Protein AF-A0A957NP83-F1 (afdb_monomer)

pLDDT: mean 87.43, std 12.98, range [46.09, 96.56]

Mean predicted aligned error: 5.18 Å

Foldseek 3Di:
DDPPDLPAAAPLCPPPDPVSVVCRSPPDRDDDPD

Structure (mmCIF, N/CA/C/O backbone):
data_AF-A0A957NP83-F1
#
_entry.id   AF-A0A957NP83-F1
#
loop_
_atom_site.group_PDB
_atom_site.id
_atom_site.type_symbol
_atom_site.label_atom_id
_atom_site.label_alt_id
_atom_site.label_comp_id
_atom_site.label_asym_id
_atom_site.label_entity_id
_atom_site.label_seq_id
_atom_site.pdbx_PDB_ins_code
_atom_site.Cartn_x
_atom_site.Cartn_y
_atom_site.Cartn_z
_atom_site.occupancy
_atom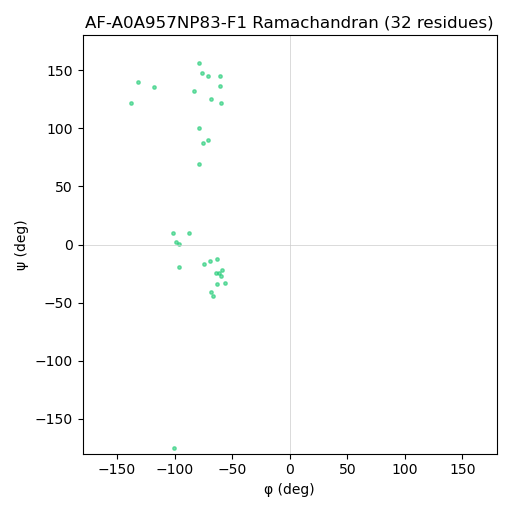_site.B_iso_or_equiv
_atom_site.auth_seq_id
_atom_site.auth_comp_id
_atom_site.auth_asym_id
_atom_site.auth_atom_id
_atom_site.pdbx_PDB_model_num
ATOM 1 N N . MET A 1 1 ? 25.498 8.855 -4.454 1.00 46.09 1 MET A N 1
ATOM 2 C CA . MET A 1 1 ? 24.279 8.999 -3.631 1.00 46.09 1 MET A CA 1
ATOM 3 C C . MET A 1 1 ? 23.129 8.439 -4.448 1.00 46.09 1 MET A C 1
ATOM 5 O O . MET A 1 1 ? 22.681 9.097 -5.377 1.00 46.09 1 MET A O 1
ATOM 9 N N . SER A 1 2 ? 22.758 7.183 -4.221 1.00 50.50 2 SER A N 1
ATOM 10 C CA . SER A 1 2 ? 21.697 6.518 -4.983 1.00 50.50 2 SER A CA 1
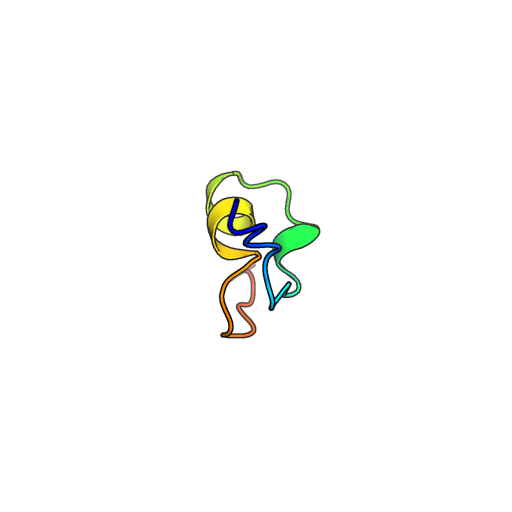ATOM 11 C C . SER A 1 2 ? 20.349 6.987 -4.436 1.00 50.50 2 SER A C 1
ATOM 13 O O . SER A 1 2 ? 19.933 6.539 -3.372 1.00 50.50 2 SER A O 1
ATOM 15 N N . ASN A 1 3 ? 19.696 7.931 -5.116 1.00 63.66 3 ASN A N 1
ATOM 16 C CA . ASN A 1 3 ? 18.304 8.279 -4.832 1.00 63.66 3 ASN A CA 1
ATOM 17 C C . ASN A 1 3 ? 17.418 7.121 -5.300 1.00 63.66 3 ASN A C 1
ATOM 19 O O . ASN A 1 3 ? 16.994 7.076 -6.453 1.00 63.66 3 ASN A O 1
ATOM 23 N N . SER A 1 4 ? 17.170 6.163 -4.413 1.00 70.75 4 SER A N 1
ATOM 24 C CA . SER A 1 4 ? 16.226 5.071 -4.647 1.00 70.75 4 SER A CA 1
ATOM 25 C C . SER A 1 4 ? 14.802 5.574 -4.418 1.00 70.75 4 SER A C 1
ATOM 27 O O . SER A 1 4 ? 14.162 5.218 -3.432 1.00 70.75 4 SER A O 1
ATOM 29 N N . SER A 1 5 ? 14.308 6.447 -5.297 1.00 72.50 5 SER A N 1
ATOM 30 C CA . SER A 1 5 ? 12.872 6.728 -5.336 1.00 72.50 5 SER A CA 1
ATOM 31 C C . SER A 1 5 ? 12.133 5.423 -5.659 1.00 72.50 5 SER A C 1
ATOM 33 O O . SER A 1 5 ? 12.590 4.686 -6.541 1.00 72.50 5 SER A O 1
ATOM 35 N N . PRO A 1 6 ? 11.023 5.103 -4.969 1.00 73.94 6 PRO A N 1
ATOM 36 C CA . PRO A 1 6 ? 10.262 3.900 -5.268 1.00 73.94 6 PRO A CA 1
ATOM 37 C C . PRO A 1 6 ? 9.777 3.960 -6.717 1.00 73.94 6 PRO A C 1
ATOM 39 O O . PRO A 1 6 ? 9.109 4.905 -7.130 1.00 73.94 6 PRO A O 1
ATOM 42 N N . THR A 1 7 ? 10.164 2.959 -7.505 1.00 82.06 7 THR A N 1
ATOM 43 C CA . THR A 1 7 ? 9.815 2.859 -8.930 1.00 82.06 7 THR A CA 1
ATOM 44 C C . THR A 1 7 ? 8.360 2.462 -9.145 1.00 82.06 7 THR A C 1
ATOM 46 O O . THR A 1 7 ? 7.829 2.647 -10.236 1.00 82.06 7 THR A O 1
ATOM 49 N N . HIS A 1 8 ? 7.718 1.933 -8.104 1.00 89.69 8 HIS A N 1
ATOM 50 C CA . HIS A 1 8 ? 6.347 1.459 -8.129 1.00 89.69 8 HI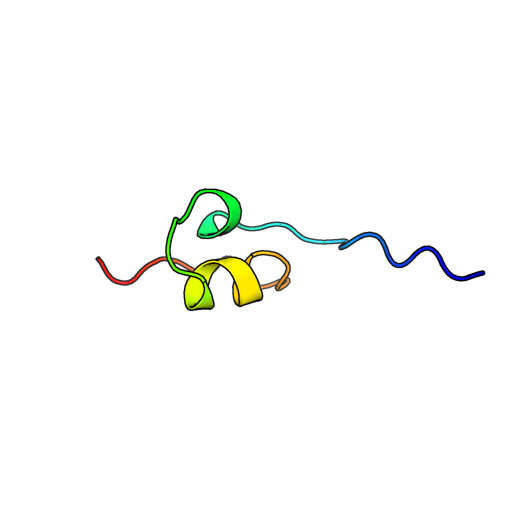S A CA 1
ATOM 51 C C . HIS A 1 8 ? 5.599 2.015 -6.923 1.00 89.69 8 HIS A C 1
ATOM 53 O O . HIS A 1 8 ? 6.135 2.065 -5.816 1.00 89.69 8 HIS A O 1
ATOM 59 N N . THR A 1 9 ? 4.355 2.413 -7.159 1.00 94.56 9 THR A N 1
ATOM 60 C CA . THR A 1 9 ? 3.386 2.746 -6.119 1.00 94.56 9 THR A CA 1
ATOM 61 C C . THR A 1 9 ? 2.055 2.144 -6.542 1.00 94.56 9 THR A C 1
ATOM 63 O O . THR A 1 9 ? 1.565 2.441 -7.631 1.00 94.56 9 THR A O 1
ATOM 66 N N . ASN A 1 10 ? 1.496 1.274 -5.711 1.00 94.56 10 ASN A N 1
ATOM 67 C CA . ASN A 1 10 ? 0.205 0.636 -5.934 1.00 94.56 10 ASN A CA 1
ATOM 68 C C . ASN A 1 10 ? -0.897 1.329 -5.114 1.00 94.56 10 ASN A C 1
ATOM 70 O O . ASN A 1 10 ? -0.680 2.352 -4.460 1.00 94.56 10 ASN A O 1
ATOM 74 N N . ARG A 1 11 ? -2.107 0.768 -5.158 1.00 95.31 11 ARG A N 1
ATOM 75 C CA . ARG A 1 11 ? -3.313 1.353 -4.547 1.00 95.31 11 ARG A CA 1
ATOM 76 C C . ARG A 1 11 ? -3.240 1.470 -3.030 1.00 95.31 11 ARG A C 1
ATOM 78 O O . ARG A 1 11 ? -3.898 2.352 -2.476 1.00 95.31 11 ARG A O 1
ATOM 85 N N . LEU A 1 12 ? -2.423 0.635 -2.381 1.00 96.12 12 LEU A N 1
ATOM 86 C CA . LEU A 1 12 ? -2.287 0.619 -0.927 1.00 96.12 12 LEU A CA 1
ATOM 87 C C . LEU A 1 12 ? -1.725 1.931 -0.368 1.00 96.12 12 LEU A C 1
ATOM 89 O O . LEU A 1 12 ? -1.823 2.159 0.830 1.00 96.12 12 LEU A O 1
ATOM 93 N N . ILE A 1 13 ? -1.187 2.822 -1.209 1.00 95.75 13 ILE A N 1
ATOM 94 C CA . ILE A 1 13 ? -0.746 4.160 -0.791 1.00 95.75 13 ILE A CA 1
ATOM 95 C C . ILE A 1 13 ? -1.866 5.015 -0.177 1.00 95.75 13 ILE A C 1
ATOM 97 O O . ILE A 1 13 ? -1.581 5.950 0.564 1.00 95.75 13 ILE A O 1
ATOM 101 N N . ASN A 1 14 ? -3.130 4.701 -0.478 1.00 95.38 14 ASN A N 1
ATOM 102 C CA . ASN A 1 14 ? -4.292 5.414 0.059 1.00 95.38 14 ASN A CA 1
ATOM 103 C C . ASN A 1 14 ? -4.897 4.733 1.296 1.00 95.38 14 ASN A C 1
ATOM 105 O O . ASN A 1 14 ? -5.895 5.213 1.832 1.00 95.38 14 ASN A O 1
ATOM 109 N N . GLU A 1 15 ? -4.327 3.612 1.736 1.00 96.56 15 GLU A N 1
ATOM 110 C CA . GLU A 1 15 ? -4.802 2.891 2.912 1.00 96.56 15 GLU A CA 1
ATOM 111 C C . GLU A 1 15 ? -4.324 3.556 4.202 1.00 96.56 15 GLU A C 1
ATOM 113 O O . GLU A 1 15 ? -3.313 4.251 4.242 1.00 96.56 15 GLU A O 1
ATOM 118 N N . THR A 1 16 ? -5.045 3.322 5.295 1.00 96.12 16 THR A N 1
ATOM 119 C CA . THR A 1 16 ? -4.678 3.863 6.617 1.00 96.12 16 THR A CA 1
ATOM 120 C C . THR A 1 16 ? -3.886 2.871 7.463 1.00 96.12 16 THR A C 1
ATOM 122 O O . THR A 1 16 ? -3.197 3.264 8.404 1.00 96.12 16 THR A O 1
ATOM 125 N N . SER A 1 17 ? -3.964 1.578 7.135 1.00 96.19 17 SER A N 1
ATOM 126 C CA . SER A 1 17 ? -3.257 0.530 7.865 1.00 96.19 17 SER A CA 1
ATOM 127 C C . SER A 1 17 ? -1.743 0.650 7.648 1.00 96.19 17 SER A C 1
ATOM 129 O O . SER A 1 17 ? -1.293 0.569 6.500 1.00 96.19 17 SER A O 1
ATOM 131 N N . PRO A 1 18 ? -0.930 0.746 8.720 1.00 95.62 18 PRO A N 1
ATOM 132 C CA . PRO A 1 18 ? 0.528 0.791 8.599 1.00 95.62 18 PRO A CA 1
ATOM 133 C C . PRO A 1 18 ? 1.103 -0.413 7.846 1.00 95.62 18 PRO A C 1
ATOM 135 O O . PRO A 1 18 ? 2.085 -0.283 7.119 1.00 95.62 18 PRO A O 1
ATOM 138 N N . TYR A 1 19 ? 0.466 -1.580 7.988 1.00 94.88 19 TYR A N 1
ATOM 139 C CA . TYR A 1 19 ? 0.861 -2.799 7.287 1.00 94.88 19 TYR A CA 1
ATOM 140 C C . TYR A 1 19 ? 0.635 -2.688 5.774 1.00 94.88 19 TYR A C 1
ATOM 142 O O . TYR A 1 19 ? 1.516 -3.025 4.990 1.00 94.88 19 TYR A O 1
ATOM 150 N N . LEU A 1 20 ? -0.517 -2.160 5.346 1.00 95.75 20 LEU A N 1
ATOM 151 C CA . LEU A 1 20 ? -0.810 -1.989 3.920 1.00 95.75 20 LEU A CA 1
ATOM 152 C C . LEU A 1 20 ? 0.098 -0.922 3.294 1.00 95.75 20 LEU A C 1
ATOM 154 O O . LEU A 1 20 ? 0.650 -1.140 2.216 1.00 95.75 20 LEU A O 1
ATOM 158 N N . LEU A 1 21 ?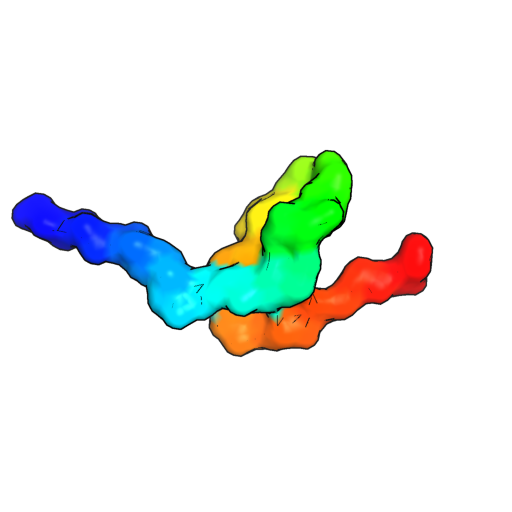 0.346 0.177 4.008 1.00 96.00 21 LEU A N 1
ATOM 159 C CA . LEU A 1 21 ? 1.245 1.238 3.552 1.00 96.00 21 LEU A CA 1
ATOM 160 C C . LEU A 1 21 ? 2.693 0.766 3.382 1.00 96.00 21 LEU A C 1
ATOM 162 O O . LEU A 1 21 ? 3.370 1.198 2.450 1.00 96.00 21 LEU A O 1
ATOM 166 N N . GLN A 1 22 ? 3.165 -0.171 4.212 1.00 95.06 22 GLN A N 1
ATOM 167 C CA . GLN A 1 22 ? 4.492 -0.772 4.041 1.00 95.06 22 GLN A CA 1
ATOM 168 C C . GLN A 1 22 ? 4.642 -1.485 2.684 1.00 95.06 22 GLN A C 1
ATOM 170 O O . GLN A 1 22 ? 5.744 -1.565 2.142 1.00 95.06 22 GLN A O 1
ATOM 175 N N . HIS A 1 23 ? 3.539 -1.963 2.108 1.00 94.62 23 HIS A N 1
ATOM 176 C CA . HIS A 1 23 ? 3.507 -2.653 0.821 1.00 94.62 23 HIS A CA 1
ATOM 177 C C . HIS A 1 23 ? 3.099 -1.753 -0.355 1.00 94.62 23 HIS A C 1
ATOM 179 O O . HIS A 1 23 ? 3.060 -2.228 -1.494 1.00 94.62 23 HIS A O 1
ATOM 185 N N . ALA A 1 24 ? 2.855 -0.459 -0.122 1.00 95.56 24 ALA A N 1
ATOM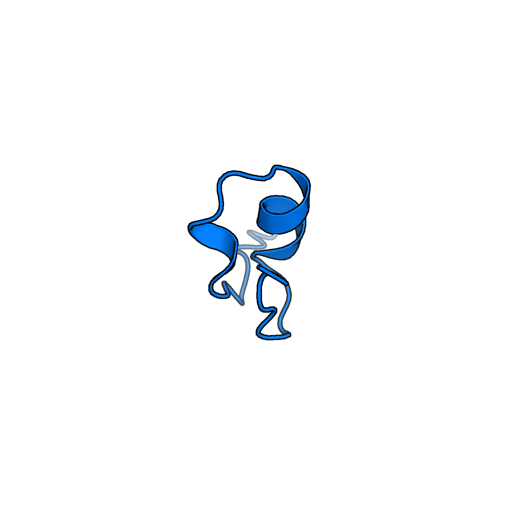 186 C CA . ALA A 1 24 ? 2.430 0.486 -1.154 1.00 95.56 24 ALA A CA 1
ATOM 187 C C . ALA A 1 24 ? 3.446 0.652 -2.291 1.00 95.56 24 ALA A C 1
ATOM 189 O O . ALA A 1 24 ? 3.058 0.978 -3.406 1.00 95.56 24 ALA A O 1
ATOM 190 N N . HIS A 1 25 ? 4.730 0.384 -2.039 1.00 95.69 25 HIS A N 1
ATOM 191 C CA . HIS A 1 25 ? 5.800 0.516 -3.034 1.00 95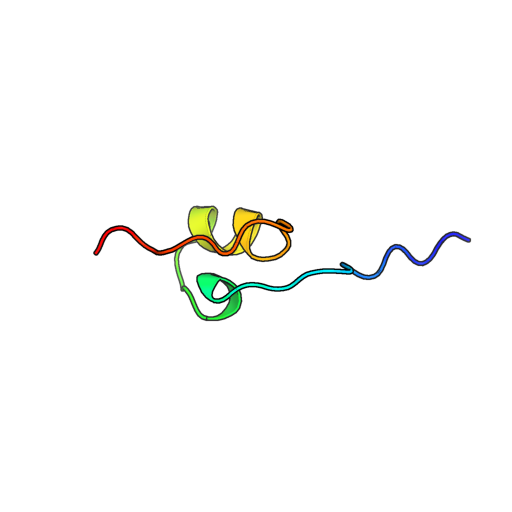.69 25 HIS A CA 1
ATOM 192 C C . HIS A 1 25 ? 6.257 -0.806 -3.664 1.00 95.69 25 HIS A C 1
ATOM 194 O O . HIS A 1 25 ? 7.265 -0.855 -4.373 1.00 95.69 25 HIS A O 1
ATOM 200 N N . ASN A 1 26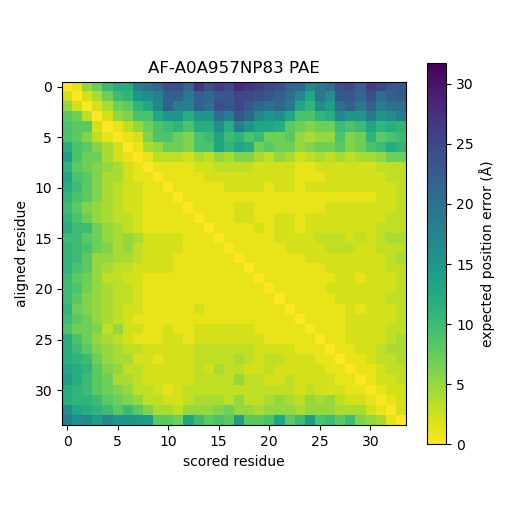 ? 5.527 -1.895 -3.414 1.00 93.56 26 ASN A N 1
ATOM 201 C CA . ASN A 1 26 ? 5.804 -3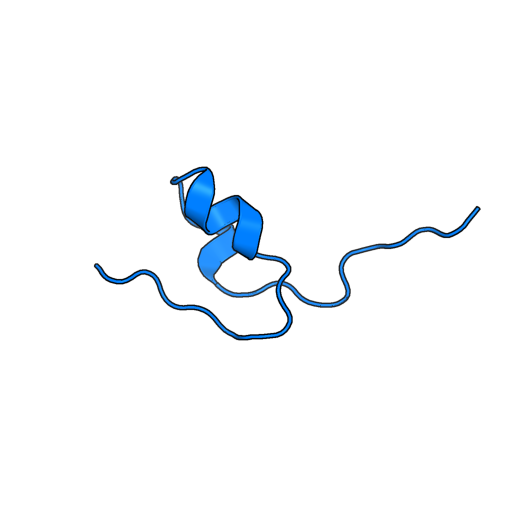.168 -4.063 1.00 93.56 26 ASN A CA 1
ATOM 202 C C . ASN A 1 26 ? 5.410 -3.116 -5.552 1.00 93.56 26 ASN A C 1
ATOM 204 O O . ASN A 1 26 ? 4.386 -2.523 -5.891 1.00 93.56 26 ASN A O 1
ATOM 208 N N . PRO A 1 27 ? 6.159 -3.793 -6.444 1.00 93.06 27 PRO A N 1
ATOM 209 C CA . PRO A 1 27 ? 5.855 -3.831 -7.880 1.00 93.06 27 PRO A CA 1
ATOM 210 C C . PRO A 1 27 ? 4.585 -4.628 -8.217 1.00 93.06 27 PRO A C 1
ATOM 212 O O . PRO A 1 27 ? 4.077 -4.550 -9.329 1.00 93.06 27 PRO A O 1
ATOM 215 N N . VAL A 1 28 ? 4.078 -5.413 -7.265 1.00 93.69 28 VAL A N 1
ATOM 216 C CA . VAL A 1 28 ? 2.805 -6.129 -7.373 1.00 93.69 28 VAL A CA 1
ATOM 217 C C . VAL A 1 28 ? 1.669 -5.173 -6.999 1.00 93.69 28 VAL A C 1
ATOM 219 O O . VAL A 1 28 ? 1.748 -4.501 -5.969 1.00 93.69 28 VAL A O 1
ATOM 222 N N . ASP A 1 29 ? 0.613 -5.121 -7.816 1.00 90.06 29 ASP A N 1
ATOM 223 C CA . ASP A 1 29 ? -0.601 -4.348 -7.516 1.00 90.06 29 ASP A CA 1
ATOM 224 C C . ASP A 1 29 ? -1.426 -5.092 -6.459 1.00 90.06 29 ASP A C 1
ATOM 226 O O . ASP A 1 29 ? -2.253 -5.949 -6.771 1.00 90.06 29 ASP A O 1
ATOM 230 N N . TRP A 1 30 ? -1.122 -4.827 -5.191 1.00 91.12 30 TRP A N 1
ATOM 231 C CA . TRP A 1 30 ? -1.817 -5.423 -4.057 1.00 91.12 30 TRP A CA 1
ATOM 232 C C . TRP A 1 30 ? -3.189 -4.783 -3.835 1.00 91.12 30 TRP A C 1
ATOM 234 O O . TRP A 1 30 ? -3.379 -3.582 -4.026 1.00 91.12 30 TRP A O 1
ATOM 244 N N . TYR A 1 31 ? -4.124 -5.601 -3.353 1.00 90.56 31 TYR A N 1
ATOM 245 C CA . TYR A 1 31 ? -5.472 -5.191 -2.978 1.00 90.56 31 TYR A CA 1
ATOM 246 C C . TYR A 1 31 ? -5.666 -5.440 -1.486 1.00 90.56 31 TYR A C 1
ATOM 248 O O . TYR A 1 31 ? -5.284 -6.495 -0.974 1.00 90.56 31 TYR A O 1
ATOM 256 N N . ALA A 1 32 ? -6.264 -4.471 -0.793 1.00 86.94 32 ALA A N 1
ATOM 257 C CA . ALA A 1 32 ? -6.787 -4.708 0.541 1.00 86.94 32 ALA A 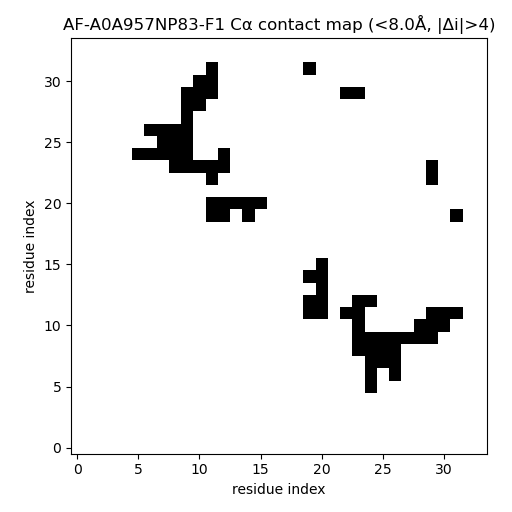CA 1
ATOM 258 C C . ALA A 1 32 ? -7.868 -5.799 0.463 1.00 86.94 32 ALA A C 1
ATOM 260 O O . ALA A 1 32 ? -8.594 -5.911 -0.524 1.00 86.94 32 ALA A O 1
ATOM 261 N N . TRP A 1 33 ? -7.948 -6.626 1.496 1.00 83.69 33 TRP A N 1
ATOM 262 C CA . TRP A 1 33 ? -8.802 -7.812 1.537 1.00 83.69 33 TRP A CA 1
ATOM 263 C C . TRP A 1 33 ? -10.225 -7.513 2.045 1.00 83.69 33 TRP A C 1
ATOM 265 O O . TRP A 1 33 ? -11.013 -8.442 2.207 1.00 83.69 33 TRP A O 1
ATOM 275 N N . GLY A 1 34 ? -10.574 -6.226 2.178 1.00 77.12 34 GLY A N 1
ATOM 276 C CA . GLY A 1 34 ? -11.847 -5.745 2.720 1.00 77.12 34 GLY A CA 1
ATOM 277 C C . GLY A 1 34 ? -11.722 -5.294 4.162 1.00 77.12 34 GLY A C 1
ATOM 278 O O . GLY A 1 34 ? -11.174 -6.071 4.973 1.00 77.12 34 GLY A O 1
#

Secondary structure (DSSP, 8-state):
------S---GGGG---HHHHHTTTSSS------

Solvent-accessible surface area (backbone atoms only — not comparable to full-atom values): 2290 Å² total; per-residue (Å²): 135,87,83,79,68,75,92,30,73,32,68,28,65,79,49,85,49,71,72,47,40,73,51,11,52,38,84,59,81,59,74,85,91,123

Radius of gyration: 10.57 Å; Cα contacts (8 Å, |Δi|>4): 39; chains: 1; bounding box: 36×17×18 Å

Sequence (34 aa):
MSNSSPTHTNRLINETSPYLLQHAHNPVDWYAWG